Protein AF-M9YPS9-F1 (afdb_monomer_lite)

Organism: NCBI:txid1283331

Secondary structure (DSSP, 8-state):
-EEEEEEEEEEEEEEEE-TTTTTSSSSSEEEEEEEEEEEEEEESSS--S-EEEE--TT--GGGGSS-TTSPPPHHHHHHHTT--EEEEEPTTSGGG---THHHHGGGGS-----B---IIIIIIITTTS-SBTTB--TT--S-GGGHHHHHTT---BTHHHHHHHHHHHHHHHHHHHSS---

Radius of gyration: 21.0 Å; chains: 1; bounding box: 69×48×47 Å

InterPro domains:
  IPR029058 Alpha/Beta hydrolase fold [G3DSA:3.40.50.1820] (1-177)
  IPR029058 Alpha/Beta hydrolase fold [SSF53474] (35-96)

Sequence (182 aa):
MLKACGSFFVGGEQAEKTAVELGSLGPDDRITTGQMYVEYMVPDGVGKVPVVMVHGATLSGKTYDTTPDGRMGWYEYFVRKRHPVYVVDQIGRARSGFDQSAFNNVRAGRLPNLLRLADRFGAWTNFRIGPEPGTPFADTRFPVQAMDELSKQSVPDLLGTSRAQEQVATGDLEQFQQHPRF

Foldseek 3Di:
DWPDWDKDKDDWDKDWDACLQVVVPDGTDIDTAQIKIKTWTAAPDDADEAEEAEDDPQFFLVQQQQALVRDGGNRVVVVVVRHIYMGIGGGCGDPNNHRSSQCSCCVVVDHQDKDWQDLFCRPCVVVQQDPGGPHGDPPHPHPPVSSVSVNVRGHIDRPVVVVVVVVVVVVVVVVVVPDDDD

Structure (mmCIF, N/CA/C/O backbone):
data_AF-M9YPS9-F1
#
_entry.id   AF-M9YPS9-F1
#
loop_
_atom_site.group_PDB
_atom_site.id
_atom_site.type_symbol
_atom_site.label_atom_id
_atom_site.label_alt_id
_atom_site.label_comp_id
_atom_site.label_asym_id
_atom_site.label_entity_id
_atom_site.label_seq_id
_atom_site.pdbx_PDB_ins_code
_atom_site.Cartn_x
_atom_site.Cartn_y
_atom_site.Cartn_z
_atom_site.occupancy
_atom_site.B_iso_or_equiv
_atom_site.auth_seq_id
_atom_site.auth_comp_id
_atom_site.auth_asym_id
_atom_site.auth_atom_id
_atom_site.pdbx_PDB_model_num
ATOM 1 N N . MET A 1 1 ? -18.324 7.251 16.741 1.00 82.00 1 MET A N 1
ATOM 2 C CA . MET A 1 1 ? -17.925 8.577 16.241 1.00 82.00 1 MET A CA 1
ATOM 3 C C . MET A 1 1 ? -16.398 8.638 16.220 1.00 82.00 1 MET A C 1
ATOM 5 O O . MET A 1 1 ? -15.764 7.900 16.985 1.00 82.00 1 MET A O 1
ATOM 9 N N . LEU A 1 2 ? -15.833 9.376 15.263 1.00 94.44 2 LEU A N 1
ATOM 10 C CA . LEU A 1 2 ? -14.391 9.552 15.083 1.00 94.44 2 LEU A CA 1
ATOM 11 C C . LEU A 1 2 ? -13.989 10.926 15.613 1.00 94.44 2 LEU A C 1
ATOM 13 O O . LEU A 1 2 ? -14.624 11.915 15.260 1.00 94.44 2 LEU A O 1
ATOM 17 N N . LYS A 1 3 ? -12.879 10.974 16.351 1.00 97.12 3 LYS A N 1
ATOM 18 C CA . LYS A 1 3 ? -12.246 12.229 16.760 1.00 97.12 3 LYS A CA 1
ATOM 19 C C . LYS A 1 3 ? -11.568 12.915 15.583 1.00 97.12 3 LYS A C 1
ATOM 21 O O . LYS A 1 3 ? -11.592 14.134 15.468 1.00 97.12 3 LYS A O 1
ATOM 26 N N . ALA A 1 4 ? -10.895 12.121 14.757 1.00 97.75 4 ALA A N 1
ATOM 27 C CA . ALA A 1 4 ? -10.138 12.594 13.611 1.00 97.75 4 ALA A CA 1
ATOM 28 C C . ALA A 1 4 ? -9.975 11.471 12.586 1.00 97.75 4 ALA A C 1
ATOM 30 O O . ALA A 1 4 ? -9.902 10.292 12.941 1.00 97.75 4 ALA A O 1
ATOM 31 N N . CYS A 1 5 ? -9.873 11.852 11.321 1.00 98.06 5 CYS A N 1
ATOM 32 C CA . CYS A 1 5 ? -9.408 10.996 10.241 1.00 98.06 5 CYS A CA 1
ATOM 33 C C . CYS A 1 5 ? -8.646 11.850 9.229 1.00 98.06 5 CYS A C 1
ATOM 35 O O . CYS A 1 5 ? -8.875 13.059 9.144 1.00 98.06 5 CYS A O 1
ATOM 37 N N . GLY A 1 6 ? -7.725 11.240 8.495 1.00 98.50 6 GLY A N 1
ATOM 38 C CA . GLY A 1 6 ? -6.958 11.939 7.475 1.00 98.50 6 GLY A CA 1
ATOM 39 C C . GLY A 1 6 ? -5.733 11.156 7.043 1.00 98.50 6 GLY A C 1
ATOM 40 O O . GLY A 1 6 ? -5.619 9.956 7.288 1.00 98.50 6 GLY A O 1
ATOM 41 N N . SER A 1 7 ? -4.796 11.856 6.415 1.00 98.75 7 SER A N 1
ATOM 42 C CA . SER A 1 7 ? -3.549 11.266 5.946 1.00 98.75 7 SER A CA 1
ATOM 43 C C . SER A 1 7 ? -2.398 12.260 5.972 1.00 98.75 7 SER A C 1
ATOM 45 O O . SER A 1 7 ? -2.617 13.469 5.915 1.00 98.75 7 SER A O 1
ATOM 47 N N . PHE A 1 8 ? -1.176 11.746 6.031 1.00 98.69 8 PHE A N 1
ATOM 48 C CA . PHE A 1 8 ? 0.066 12.511 5.953 1.00 98.69 8 PHE A CA 1
ATOM 49 C C . PHE A 1 8 ? 1.193 11.635 5.389 1.00 98.69 8 PHE A C 1
ATOM 51 O O . PHE A 1 8 ? 1.019 10.433 5.199 1.00 98.69 8 PHE A O 1
ATOM 58 N N . PHE A 1 9 ? 2.350 12.238 5.125 1.00 98.62 9 PHE A N 1
ATOM 59 C CA . PHE A 1 9 ? 3.572 11.524 4.758 1.00 98.62 9 PHE A CA 1
ATOM 60 C C . PHE A 1 9 ? 4.604 11.617 5.884 1.00 98.62 9 PHE A C 1
ATOM 62 O O . PHE A 1 9 ? 4.642 12.607 6.615 1.00 98.62 9 PHE A O 1
ATOM 69 N N . VAL A 1 10 ? 5.443 10.591 6.011 1.00 98.25 10 VAL A N 1
ATOM 70 C CA . VAL A 1 10 ? 6.576 10.543 6.944 1.00 98.25 10 VAL A CA 1
ATOM 71 C C . VAL A 1 10 ? 7.865 10.308 6.169 1.00 98.25 10 VAL A C 1
ATOM 73 O O . VAL A 1 10 ? 7.907 9.460 5.279 1.00 98.25 10 VAL A O 1
ATOM 76 N N . GLY A 1 11 ? 8.925 11.022 6.545 1.00 97.50 11 GLY A N 1
ATOM 77 C CA . GLY A 1 11 ? 10.237 10.894 5.916 1.00 97.50 11 GLY A CA 1
ATOM 78 C C . GLY A 1 11 ? 10.270 11.467 4.501 1.00 97.50 11 GLY A C 1
ATOM 79 O O . GLY A 1 11 ? 9.540 12.407 4.184 1.00 97.50 11 GLY A O 1
ATOM 80 N N . GLY A 1 12 ? 11.120 10.879 3.666 1.00 95.88 12 GLY A N 1
ATOM 81 C CA . GLY A 1 12 ? 11.428 11.372 2.331 1.00 95.88 12 GLY A CA 1
ATOM 82 C C . GLY A 1 12 ? 12.739 12.152 2.284 1.00 95.88 12 GLY A C 1
ATOM 83 O O . GLY A 1 12 ? 13.089 12.883 3.209 1.00 95.88 12 GLY A O 1
ATOM 84 N N . GLU A 1 13 ? 13.451 11.981 1.181 1.00 95.19 13 GLU A N 1
ATOM 85 C CA . GLU A 1 13 ? 14.695 12.654 0.848 1.00 95.19 13 GLU A CA 1
ATOM 86 C C . GLU A 1 13 ? 14.519 13.391 -0.478 1.00 95.19 13 GLU A C 1
ATOM 88 O O . GLU A 1 13 ? 13.939 12.868 -1.435 1.00 95.19 13 GLU A O 1
ATOM 93 N N . GLN A 1 14 ? 14.993 14.633 -0.511 1.00 95.94 14 GLN A N 1
ATOM 94 C CA . GLN A 1 14 ? 14.996 15.437 -1.722 1.00 95.94 14 GLN A CA 1
ATOM 95 C C . GLN A 1 14 ? 16.247 15.133 -2.540 1.00 95.94 14 GLN A C 1
ATOM 97 O O . GLN A 1 14 ? 17.354 15.189 -2.012 1.00 95.94 14 GLN A O 1
ATOM 102 N N . ALA A 1 15 ? 16.069 14.878 -3.832 1.00 91.38 15 ALA A N 1
ATOM 103 C CA . ALA A 1 15 ? 17.159 14.645 -4.765 1.00 91.38 15 ALA A CA 1
ATOM 104 C C . ALA A 1 15 ? 16.959 15.475 -6.034 1.00 91.38 15 ALA A C 1
ATOM 106 O O . ALA A 1 15 ? 15.853 15.528 -6.580 1.00 91.38 15 ALA A O 1
ATOM 107 N N . GLU A 1 16 ? 18.038 16.107 -6.492 1.00 96.19 16 GLU A N 1
ATOM 108 C CA . GLU A 1 16 ? 18.103 16.705 -7.825 1.00 96.19 16 GLU A CA 1
ATOM 109 C C . GLU A 1 16 ? 18.059 15.594 -8.877 1.00 96.19 16 GLU A C 1
ATOM 111 O O . GLU A 1 16 ? 18.681 14.539 -8.707 1.00 96.19 16 GLU A O 1
ATOM 116 N N . LYS A 1 17 ? 17.317 15.823 -9.957 1.00 92.31 17 LYS A N 1
ATOM 117 C CA . LYS A 1 17 ? 17.162 14.894 -11.073 1.00 92.31 17 LYS A CA 1
ATOM 118 C C . LYS A 1 17 ? 17.322 15.643 -12.382 1.00 92.31 17 LYS A C 1
ATOM 120 O O . LYS A 1 17 ? 16.826 16.754 -12.555 1.00 92.31 17 LYS A O 1
ATOM 125 N N . THR A 1 18 ? 17.977 14.995 -13.333 1.00 93.81 18 THR A N 1
ATOM 126 C CA . THR A 1 18 ? 18.057 15.524 -14.696 1.00 93.81 18 THR A CA 1
ATOM 127 C C . THR A 1 18 ? 16.692 15.488 -15.385 1.00 93.81 18 THR A C 1
ATOM 129 O O . THR A 1 18 ? 15.832 14.665 -15.059 1.00 93.81 18 THR A O 1
ATOM 132 N N . ALA A 1 19 ? 16.515 16.301 -16.424 1.00 89.69 19 ALA A N 1
ATOM 133 C CA . ALA A 1 19 ? 15.348 16.272 -17.295 1.00 89.69 19 ALA A CA 1
ATOM 134 C C . ALA A 1 19 ? 15.066 14.851 -17.805 1.00 89.69 19 ALA A C 1
ATOM 136 O O . ALA A 1 19 ? 13.916 14.433 -17.878 1.00 89.69 19 ALA A O 1
ATOM 137 N N . VAL A 1 20 ? 16.100 14.066 -18.127 1.00 88.69 20 VAL A N 1
ATOM 138 C CA . VAL A 1 20 ? 15.949 12.667 -18.565 1.00 88.69 20 VAL A CA 1
ATOM 139 C C . VAL A 1 20 ? 15.389 11.793 -17.446 1.00 88.69 20 VAL A C 1
ATOM 141 O O . VAL A 1 20 ? 14.421 11.066 -17.663 1.00 88.69 20 VAL A O 1
ATOM 144 N N . GLU A 1 21 ? 15.933 11.898 -16.237 1.00 87.94 21 GLU A N 1
ATOM 145 C CA . GLU A 1 21 ? 15.458 11.150 -15.069 1.00 87.94 21 GLU A CA 1
ATOM 146 C C . GLU A 1 21 ? 14.022 11.508 -14.677 1.00 87.94 21 GLU A C 1
ATOM 148 O O . GLU A 1 21 ? 13.292 10.647 -14.184 1.00 87.94 21 GLU A O 1
ATOM 153 N N . LEU A 1 22 ? 13.585 12.734 -14.972 1.00 86.88 22 LEU A N 1
ATOM 154 C CA . LEU A 1 22 ? 12.218 13.217 -14.770 1.00 86.88 22 LEU A CA 1
ATOM 155 C C . LEU A 1 22 ? 11.251 12.887 -15.923 1.00 86.88 22 LEU A C 1
ATOM 157 O O . LEU A 1 22 ? 10.068 13.205 -15.831 1.00 86.88 22 LEU A O 1
ATOM 161 N N . GLY A 1 23 ? 11.709 12.228 -16.994 1.00 87.25 23 GLY A N 1
ATOM 162 C CA . GLY A 1 23 ? 10.865 11.851 -18.139 1.00 87.25 23 GLY A CA 1
ATOM 163 C C . GLY A 1 23 ? 10.771 12.908 -19.248 1.00 87.25 23 GLY A C 1
ATOM 164 O O . GLY A 1 23 ? 9.912 12.819 -20.119 1.00 87.25 23 GLY A O 1
ATOM 165 N N . SER A 1 24 ? 11.662 13.898 -19.230 1.00 87.44 24 SER A N 1
ATOM 166 C CA . SER A 1 24 ? 11.918 14.894 -20.284 1.00 87.44 24 SER A CA 1
ATOM 167 C C . SER A 1 24 ? 10.743 15.812 -20.633 1.00 87.44 24 SER A C 1
ATOM 169 O O . SER A 1 24 ? 10.715 16.392 -21.715 1.00 87.44 24 SER A O 1
ATOM 171 N N . LEU A 1 25 ? 9.792 15.980 -19.707 1.00 86.25 25 LEU A N 1
ATOM 172 C CA . LEU A 1 25 ? 8.706 16.961 -19.833 1.00 86.25 25 LEU A CA 1
ATOM 173 C C . LEU A 1 25 ? 9.125 18.390 -19.453 1.00 86.25 25 LEU A C 1
ATOM 175 O O . LEU A 1 25 ? 8.435 19.340 -19.815 1.00 86.25 25 LEU A O 1
ATOM 179 N N . GLY A 1 26 ? 10.232 18.551 -18.728 1.00 87.94 26 GLY A N 1
ATOM 180 C CA . GLY A 1 26 ? 10.720 19.831 -18.220 1.00 87.94 26 GLY A CA 1
ATOM 181 C C . GLY A 1 26 ? 12.242 19.840 -18.045 1.00 87.94 26 GLY A C 1
ATOM 182 O O . GLY A 1 26 ? 12.902 18.899 -18.494 1.00 87.94 26 GLY A O 1
ATOM 183 N N . PRO A 1 27 ? 12.801 20.905 -17.442 1.00 95.88 27 PRO A N 1
ATOM 184 C CA . PRO A 1 27 ? 14.229 20.992 -17.147 1.00 95.88 27 PRO A CA 1
ATOM 185 C C . PRO A 1 27 ? 14.633 20.039 -16.010 1.00 95.88 27 PRO A C 1
ATOM 187 O O . PRO A 1 27 ? 13.796 19.335 -15.444 1.00 95.88 27 PRO A O 1
ATOM 190 N N . ASP A 1 28 ? 15.923 20.038 -15.679 1.00 96.00 28 ASP A N 1
ATOM 191 C CA . ASP A 1 28 ? 16.428 19.473 -14.426 1.00 96.00 28 ASP A CA 1
ATOM 192 C C . ASP A 1 28 ? 15.703 20.130 -13.239 1.00 96.00 28 ASP A C 1
ATOM 194 O O . ASP A 1 28 ? 15.502 21.348 -13.228 1.00 96.00 28 ASP A O 1
ATOM 198 N N . ASP A 1 29 ? 15.287 19.324 -12.265 1.00 96.81 29 ASP A N 1
ATOM 199 C CA . ASP A 1 29 ? 14.524 19.780 -11.101 1.00 96.81 29 ASP A CA 1
ATOM 200 C C . ASP A 1 29 ? 14.649 18.777 -9.942 1.00 96.81 29 ASP A C 1
ATOM 202 O O . ASP A 1 29 ? 15.196 17.679 -10.082 1.00 96.81 29 ASP A O 1
ATOM 206 N N . ARG A 1 30 ? 14.097 19.134 -8.785 1.00 96.19 30 ARG A N 1
ATOM 207 C CA . ARG A 1 30 ? 14.181 18.363 -7.549 1.00 96.19 30 ARG A CA 1
ATOM 208 C C . ARG A 1 30 ? 12.876 17.650 -7.222 1.00 96.19 30 ARG A C 1
ATOM 210 O O . ARG A 1 30 ? 11.802 18.249 -7.225 1.00 96.19 30 ARG A O 1
ATOM 217 N N . ILE A 1 31 ? 12.978 16.388 -6.811 1.00 94.62 31 ILE A N 1
ATOM 218 C CA . ILE A 1 31 ? 11.840 15.592 -6.320 1.00 94.62 31 ILE A CA 1
ATOM 219 C C . ILE A 1 31 ? 12.106 15.037 -4.920 1.00 94.62 31 ILE A C 1
ATOM 221 O O . ILE A 1 31 ? 13.255 14.880 -4.516 1.00 94.62 31 ILE A O 1
ATOM 225 N N . THR A 1 32 ? 11.037 14.703 -4.192 1.00 95.44 32 THR A N 1
ATOM 226 C CA . THR A 1 32 ? 11.119 13.939 -2.937 1.00 95.44 32 THR A CA 1
ATOM 227 C C . THR A 1 32 ? 10.766 12.479 -3.202 1.00 95.44 32 THR A C 1
ATOM 229 O O . THR A 1 32 ? 9.696 12.186 -3.741 1.00 95.44 32 THR A O 1
ATOM 232 N N . THR A 1 33 ? 11.648 11.570 -2.794 1.00 94.25 33 THR A N 1
ATOM 233 C CA . THR A 1 33 ? 11.422 10.115 -2.824 1.00 94.25 33 THR A CA 1
ATOM 234 C C . THR A 1 33 ? 11.724 9.518 -1.449 1.00 94.25 33 THR A C 1
ATOM 236 O O . THR A 1 33 ? 12.263 10.199 -0.584 1.00 94.25 33 THR A O 1
ATOM 239 N N . GLY A 1 34 ? 11.359 8.262 -1.189 1.00 93.81 34 GLY A N 1
ATOM 240 C CA . GLY A 1 34 ? 11.652 7.639 0.110 1.00 93.81 34 GLY A CA 1
ATOM 241 C C . GLY A 1 34 ? 10.638 7.941 1.226 1.00 93.81 34 GLY A C 1
ATOM 242 O O . GLY A 1 34 ? 10.846 7.538 2.367 1.00 93.81 34 GLY A O 1
ATOM 243 N N . GLN A 1 35 ? 9.543 8.643 0.928 1.00 97.50 35 GLN A N 1
ATOM 244 C CA . GLN A 1 35 ? 8.474 8.943 1.883 1.00 97.50 35 GLN A CA 1
ATOM 245 C C . GLN A 1 35 ? 7.509 7.767 2.085 1.00 97.50 35 GLN A C 1
ATOM 247 O O . GLN A 1 35 ? 7.196 7.012 1.161 1.00 97.50 35 GLN A O 1
ATOM 252 N N . MET A 1 36 ? 6.962 7.653 3.293 1.00 98.38 36 MET A N 1
ATOM 253 C CA . MET A 1 36 ? 5.911 6.700 3.644 1.00 98.38 36 MET A CA 1
ATOM 254 C C . MET A 1 36 ? 4.562 7.414 3.760 1.00 98.38 36 MET A C 1
ATOM 256 O O . MET A 1 36 ? 4.422 8.334 4.565 1.00 98.38 36 MET A O 1
ATOM 260 N N . TYR A 1 37 ? 3.572 7.000 2.975 1.00 98.75 37 TYR A N 1
ATOM 261 C CA . TYR A 1 37 ? 2.201 7.474 3.106 1.00 98.75 37 TYR A CA 1
ATOM 262 C C . TYR A 1 37 ? 1.545 6.819 4.324 1.00 98.75 37 TYR A C 1
ATOM 264 O O . TYR A 1 37 ? 1.687 5.615 4.541 1.00 98.75 37 TYR A O 1
ATOM 272 N N . VAL A 1 38 ? 0.791 7.606 5.090 1.00 98.81 38 VAL A N 1
ATOM 273 C CA . VAL A 1 38 ? 0.042 7.158 6.264 1.00 98.81 38 VAL A CA 1
ATOM 274 C C . VAL A 1 38 ? -1.391 7.668 6.176 1.00 98.81 38 VAL A C 1
ATOM 276 O O . VAL A 1 38 ? -1.624 8.871 6.086 1.00 98.81 38 VAL A O 1
ATOM 279 N N . GLU A 1 39 ? -2.356 6.763 6.273 1.00 98.75 39 GLU A N 1
ATOM 280 C CA . GLU A 1 39 ? -3.774 7.070 6.471 1.00 98.75 39 GLU A CA 1
ATOM 281 C C . GLU A 1 39 ? -4.190 6.659 7.879 1.00 98.75 39 GLU A C 1
ATOM 283 O O . GLU A 1 39 ? -3.730 5.635 8.388 1.00 98.75 39 GLU A O 1
ATOM 288 N N . TYR A 1 40 ? -5.027 7.459 8.538 1.00 98.69 40 TYR A N 1
ATOM 289 C CA . TYR A 1 40 ? -5.385 7.203 9.926 1.00 98.69 40 TYR A CA 1
ATOM 290 C C . TYR A 1 40 ? -6.840 7.514 10.271 1.00 98.69 40 TYR A C 1
ATOM 292 O O . TYR A 1 40 ? -7.471 8.429 9.733 1.00 98.69 40 TYR A O 1
ATOM 300 N N . MET A 1 41 ? -7.335 6.780 11.268 1.00 98.62 41 MET A N 1
ATOM 301 C CA . MET A 1 41 ? -8.608 7.013 11.943 1.00 98.62 41 MET A CA 1
ATOM 302 C C . MET A 1 41 ? -8.407 6.940 13.459 1.00 98.62 41 MET A C 1
ATOM 304 O O . MET A 1 41 ? -7.874 5.962 13.989 1.00 98.62 41 MET A O 1
ATOM 308 N N . VAL A 1 42 ? -8.876 7.965 14.173 1.00 98.31 42 VAL A N 1
ATOM 309 C CA . VAL A 1 42 ? -8.852 8.035 15.639 1.00 98.31 42 VAL A CA 1
ATOM 310 C C . VAL A 1 42 ? -10.289 7.984 16.164 1.00 98.31 42 VAL A C 1
ATOM 312 O O . VAL A 1 42 ? -11.082 8.872 15.841 1.00 98.31 42 VAL A O 1
ATOM 315 N N . PRO A 1 43 ? -10.661 6.985 16.983 1.00 97.75 43 PRO A N 1
ATOM 316 C CA . PRO A 1 43 ? -11.984 6.946 17.598 1.00 97.75 43 PRO A CA 1
ATOM 317 C C . PRO A 1 43 ? -12.138 8.071 18.638 1.00 97.75 43 PRO A C 1
ATOM 319 O O . PRO A 1 43 ? -11.165 8.452 19.284 1.00 97.75 43 PRO A O 1
ATOM 322 N N . ASP A 1 44 ? -13.360 8.583 18.839 1.00 95.56 44 ASP A N 1
ATOM 323 C CA . ASP A 1 44 ? -13.663 9.541 19.928 1.00 95.56 44 ASP A CA 1
ATOM 324 C C . ASP A 1 44 ? -13.372 8.980 21.317 1.00 95.56 44 ASP A C 1
ATOM 326 O O . ASP A 1 44 ? -13.141 7.794 21.420 1.00 95.56 44 ASP A O 1
ATOM 330 N N . GLY A 1 45 ? -13.421 9.752 22.407 1.00 91.56 45 GLY A N 1
ATOM 331 C CA . GLY A 1 45 ? -13.295 9.245 23.791 1.00 91.56 45 GLY A CA 1
ATOM 332 C C . GLY A 1 45 ? -11.934 8.613 24.147 1.00 91.56 45 GLY A C 1
ATOM 333 O O . GLY A 1 45 ? -10.935 8.844 23.474 1.00 91.56 45 GLY A O 1
ATOM 334 N N . VAL A 1 46 ? -11.881 7.797 25.214 1.00 90.38 46 VAL A N 1
ATOM 335 C CA . VAL A 1 46 ? -10.632 7.138 25.659 1.00 90.38 46 VAL A CA 1
ATOM 336 C C . VAL A 1 46 ? -10.233 6.037 24.670 1.00 90.38 46 VAL A C 1
ATOM 338 O O . VAL A 1 46 ? -10.981 5.070 24.476 1.00 90.38 46 VAL A O 1
ATOM 341 N N . GLY A 1 47 ? -9.084 6.218 24.016 1.00 90.88 47 GLY A N 1
ATOM 342 C CA . GLY A 1 47 ? -8.499 5.272 23.067 1.00 90.88 47 GLY A CA 1
ATOM 343 C C . GLY A 1 47 ? -7.642 4.201 23.745 1.00 90.88 47 GLY A C 1
ATOM 344 O O . GLY A 1 47 ? -7.121 4.398 24.841 1.00 90.88 47 GLY A O 1
ATOM 345 N N . LYS A 1 48 ? -7.503 3.056 23.078 1.00 96.25 48 LYS A N 1
ATOM 346 C CA . LYS A 1 48 ? -6.560 1.984 23.429 1.00 96.25 48 LYS A CA 1
ATOM 347 C C . LYS A 1 48 ? -5.206 2.209 22.749 1.00 96.25 48 LYS A C 1
ATOM 349 O O . LYS A 1 48 ? -5.022 3.191 22.033 1.00 96.25 48 LYS A O 1
ATOM 354 N N . VAL A 1 49 ? -4.276 1.273 22.948 1.00 98.06 49 VAL A N 1
ATOM 355 C CA . VAL A 1 49 ? -2.980 1.259 22.254 1.00 98.06 49 VAL A CA 1
ATOM 356 C C . VAL A 1 49 ? -3.168 1.404 20.731 1.00 98.06 49 VAL A C 1
ATOM 358 O O . VAL A 1 49 ? -4.008 0.694 20.168 1.00 98.06 49 VAL A O 1
ATOM 361 N N . PRO A 1 50 ? -2.443 2.315 20.059 1.00 98.19 50 PRO A N 1
ATOM 362 C CA . PRO A 1 50 ? -2.511 2.450 18.609 1.00 98.19 50 PRO A CA 1
ATOM 363 C C . PRO A 1 50 ? -2.092 1.173 17.877 1.00 98.19 50 PRO A C 1
ATOM 365 O O . PRO A 1 50 ? -1.233 0.430 18.350 1.00 98.19 50 PRO A O 1
ATOM 368 N N . VAL A 1 51 ? -2.672 0.943 16.700 1.00 98.62 51 VAL A N 1
ATOM 369 C CA . VAL A 1 51 ? -2.299 -0.151 15.795 1.00 98.62 51 VAL A CA 1
ATOM 370 C C . VAL A 1 51 ? -1.735 0.448 14.513 1.00 98.62 51 VAL A C 1
ATOM 372 O O . VAL A 1 51 ? -2.398 1.258 13.867 1.00 98.62 51 VAL A O 1
ATOM 375 N N . VAL A 1 52 ? -0.526 0.033 14.137 1.00 98.56 52 VAL A N 1
ATOM 376 C CA . VAL A 1 52 ? 0.091 0.377 12.850 1.00 98.56 52 VAL A CA 1
ATOM 377 C C . VAL A 1 52 ? 0.053 -0.860 11.963 1.00 98.56 52 VAL A C 1
ATOM 379 O O . VAL A 1 52 ? 0.545 -1.918 12.352 1.00 98.56 52 VAL A O 1
ATOM 382 N N . MET A 1 53 ? -0.558 -0.742 10.790 1.00 98.69 53 MET A N 1
ATOM 383 C CA . MET A 1 53 ? -0.750 -1.847 9.857 1.00 98.69 53 MET A CA 1
ATOM 384 C C . MET A 1 53 ? 0.164 -1.673 8.648 1.00 98.69 53 MET A C 1
ATOM 386 O O . MET A 1 53 ? 0.033 -0.704 7.901 1.00 98.69 53 MET A O 1
ATOM 390 N N . VAL A 1 54 ? 1.081 -2.625 8.468 1.00 98.31 54 VAL A N 1
ATOM 391 C CA . VAL A 1 54 ? 2.127 -2.596 7.439 1.00 98.31 54 VAL A CA 1
ATOM 392 C C . VAL A 1 54 ? 1.926 -3.777 6.496 1.00 98.31 54 VAL A C 1
ATOM 394 O O . 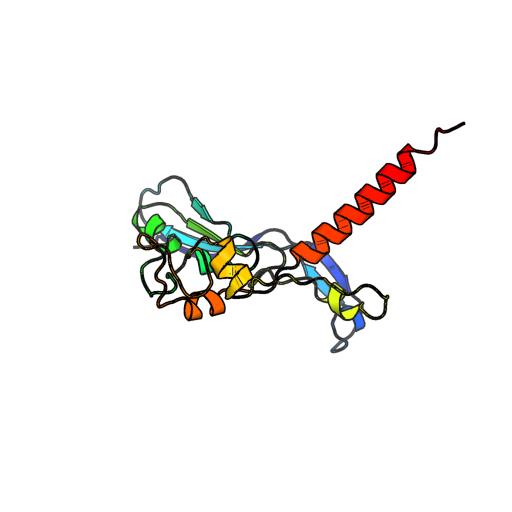VAL A 1 54 ? 2.111 -4.925 6.891 1.00 98.31 54 VAL A O 1
ATOM 397 N N . HIS A 1 55 ? 1.522 -3.496 5.257 1.00 97.56 55 HIS A N 1
ATOM 398 C CA . HIS A 1 55 ? 1.210 -4.531 4.268 1.00 97.56 55 HIS A CA 1
ATOM 399 C C . HIS A 1 55 ? 2.459 -5.314 3.832 1.00 97.56 55 HIS A C 1
ATOM 401 O O . HIS A 1 55 ? 3.581 -4.887 4.080 1.00 97.56 55 HIS A O 1
ATOM 407 N N . GLY A 1 56 ? 2.274 -6.441 3.138 1.00 93.38 56 GLY A N 1
ATOM 408 C CA . GLY A 1 56 ? 3.361 -7.259 2.585 1.00 93.38 56 GLY A CA 1
ATOM 409 C C . GLY A 1 56 ? 3.696 -6.966 1.117 1.00 93.38 56 GLY A C 1
ATOM 410 O O . GLY A 1 56 ? 3.243 -5.977 0.536 1.00 93.38 56 GLY A O 1
ATOM 411 N N . ALA A 1 57 ? 4.488 -7.855 0.512 1.00 90.88 57 ALA A N 1
ATOM 412 C CA . ALA A 1 57 ? 4.941 -7.742 -0.874 1.00 90.88 57 ALA A CA 1
ATOM 413 C C . ALA A 1 57 ? 3.773 -7.632 -1.867 1.00 90.88 57 ALA A C 1
ATOM 415 O O . ALA A 1 57 ? 2.768 -8.331 -1.743 1.00 90.88 57 ALA A O 1
ATOM 416 N N . THR A 1 58 ? 3.938 -6.791 -2.890 1.00 93.25 58 THR A N 1
ATOM 417 C CA . THR A 1 58 ? 2.986 -6.597 -4.009 1.00 93.25 58 THR A CA 1
ATOM 418 C C . THR A 1 58 ? 1.573 -6.139 -3.633 1.00 93.25 58 THR A C 1
ATOM 420 O O . THR A 1 58 ? 0.683 -6.119 -4.474 1.00 93.25 58 THR A O 1
ATOM 423 N N . LEU A 1 59 ? 1.358 -5.737 -2.384 1.00 95.88 59 LEU A N 1
ATOM 424 C CA . LEU A 1 59 ? 0.104 -5.163 -1.904 1.00 95.88 59 LEU A CA 1
ATOM 425 C C . LEU A 1 59 ? 0.326 -3.714 -1.453 1.00 95.88 59 LEU A C 1
ATOM 427 O O . LEU A 1 59 ? 1.433 -3.181 -1.565 1.00 95.88 59 LEU A O 1
ATOM 431 N N . SER A 1 60 ? -0.739 -3.086 -0.963 1.00 97.94 60 SER A N 1
ATOM 432 C CA . SER A 1 60 ? -0.739 -1.761 -0.336 1.00 97.94 60 SER A CA 1
ATOM 433 C C . SER A 1 60 ? -1.540 -1.788 0.970 1.00 97.94 60 SER A C 1
ATOM 435 O O . SER A 1 60 ? -2.046 -2.842 1.382 1.00 97.94 60 SER A O 1
ATOM 437 N N . GLY A 1 61 ? -1.727 -0.629 1.603 1.00 98.12 61 GLY A N 1
ATOM 438 C CA . GLY A 1 61 ? -2.631 -0.440 2.734 1.00 98.12 61 GLY A CA 1
ATOM 439 C C . GLY A 1 61 ? -4.058 -0.949 2.486 1.00 98.12 61 GLY A C 1
ATOM 440 O O . GLY A 1 61 ? -4.748 -1.313 3.440 1.00 98.12 61 GLY A O 1
ATOM 441 N N . LYS A 1 62 ? -4.466 -1.110 1.213 1.00 98.06 62 LYS A N 1
ATOM 442 C CA . LYS A 1 62 ? -5.736 -1.741 0.815 1.00 98.06 62 LYS A CA 1
ATOM 443 C C . LYS A 1 62 ? -5.947 -3.129 1.437 1.00 98.06 62 LYS A C 1
ATOM 445 O O . LYS A 1 62 ? -7.086 -3.492 1.708 1.00 98.06 62 LYS A O 1
ATOM 450 N N . THR A 1 63 ? -4.862 -3.841 1.759 1.00 98.12 63 THR A N 1
ATOM 451 C CA . THR A 1 63 ? -4.860 -5.132 2.479 1.00 98.12 63 THR A CA 1
ATOM 452 C C . THR A 1 63 ? -5.738 -5.133 3.735 1.00 98.12 63 THR A C 1
ATOM 454 O O . THR A 1 63 ? -6.333 -6.155 4.072 1.00 98.12 63 THR A O 1
ATOM 457 N N . TYR A 1 64 ? -5.794 -4.008 4.453 1.00 98.56 64 TYR A N 1
ATOM 458 C CA . TYR A 1 64 ? -6.484 -3.904 5.742 1.00 98.56 64 TYR A CA 1
ATOM 459 C C . TYR A 1 64 ? -7.825 -3.186 5.669 1.00 98.56 64 TYR A C 1
ATOM 461 O O . TYR A 1 64 ? -8.563 -3.169 6.654 1.00 98.56 64 TYR A O 1
ATOM 469 N N . ASP A 1 65 ? -8.135 -2.582 4.533 1.00 97.38 65 ASP A N 1
ATOM 470 C CA . ASP A 1 65 ? -9.427 -1.968 4.270 1.00 97.38 65 ASP A CA 1
ATOM 471 C C . ASP A 1 65 ? -10.455 -3.067 3.904 1.00 97.38 65 ASP A C 1
ATOM 473 O O . ASP A 1 65 ? -10.238 -4.253 4.159 1.00 97.38 65 ASP A O 1
ATOM 477 N N . THR A 1 66 ? -11.616 -2.687 3.377 1.00 98.56 66 THR A N 1
ATOM 478 C CA . THR A 1 66 ? -12.684 -3.576 2.918 1.00 98.56 66 THR A CA 1
ATOM 479 C C . THR A 1 66 ? -12.111 -4.775 2.169 1.00 98.56 66 THR A C 1
ATOM 481 O O . THR A 1 66 ? -11.381 -4.608 1.186 1.00 98.56 66 THR A O 1
ATOM 484 N N . THR A 1 67 ? -12.456 -5.962 2.669 1.00 98.62 67 THR A N 1
ATOM 485 C CA . THR A 1 67 ? -12.005 -7.258 2.148 1.00 98.62 67 THR A CA 1
ATOM 486 C C . THR A 1 67 ? -12.446 -7.463 0.692 1.00 98.62 67 THR A C 1
ATOM 488 O O . THR A 1 67 ? -13.405 -6.817 0.262 1.00 98.62 67 THR A O 1
ATOM 491 N N . PRO A 1 68 ? -11.805 -8.372 -0.074 1.00 98.38 68 PRO A N 1
ATOM 492 C CA . PRO A 1 68 ? -12.170 -8.615 -1.473 1.00 98.38 68 PRO A CA 1
ATOM 493 C C . PRO A 1 68 ? -13.657 -8.941 -1.689 1.00 98.38 68 PRO A C 1
ATOM 495 O O . PRO A 1 68 ? -14.219 -8.566 -2.709 1.00 98.38 68 PRO A O 1
ATOM 498 N N . ASP A 1 69 ? -14.311 -9.596 -0.724 1.00 98.38 69 ASP A N 1
ATOM 499 C CA . ASP A 1 69 ? -15.737 -9.943 -0.769 1.00 98.38 69 ASP A CA 1
ATOM 500 C C . ASP A 1 69 ? -16.663 -8.893 -0.126 1.00 98.38 69 ASP A C 1
ATOM 502 O O . ASP A 1 69 ? -17.837 -9.163 0.117 1.00 98.38 69 ASP A O 1
ATOM 506 N N . GLY A 1 70 ? -16.154 -7.694 0.169 1.00 98.25 70 GLY A N 1
ATOM 507 C CA . GLY A 1 70 ? -16.956 -6.557 0.630 1.00 98.25 70 GLY A CA 1
ATOM 508 C C . GLY A 1 70 ? -17.224 -6.501 2.137 1.00 98.25 70 GLY A C 1
ATOM 509 O O . GLY A 1 70 ? -17.881 -5.574 2.607 1.00 98.25 70 GLY A O 1
ATOM 510 N N . ARG A 1 71 ? -16.717 -7.450 2.934 1.00 98.69 71 ARG A N 1
ATOM 511 C CA . ARG A 1 71 ? -16.808 -7.376 4.404 1.00 98.69 71 ARG A CA 1
ATOM 512 C C . ARG A 1 71 ? -15.858 -6.321 4.975 1.00 98.69 71 ARG A C 1
ATOM 514 O O . ARG A 1 71 ? -14.844 -5.973 4.366 1.00 98.69 71 ARG A O 1
ATOM 521 N N . MET A 1 72 ? -16.161 -5.893 6.200 1.00 98.69 72 MET A N 1
ATOM 522 C CA . MET A 1 72 ? -15.342 -4.976 6.995 1.00 98.69 72 MET A CA 1
ATOM 523 C C . MET A 1 72 ? -13.891 -5.459 7.118 1.00 98.69 72 MET A C 1
ATOM 525 O O . MET A 1 72 ? -13.630 -6.588 7.541 1.00 98.69 72 MET A O 1
ATOM 529 N N . GLY A 1 73 ? -12.963 -4.565 6.785 1.00 98.56 73 GLY A N 1
ATOM 530 C CA . GLY A 1 73 ? -11.530 -4.753 6.975 1.00 98.56 73 GLY A CA 1
ATOM 531 C C . GLY A 1 73 ? -11.063 -4.529 8.409 1.00 98.56 73 GLY A C 1
ATOM 532 O O . GLY A 1 73 ? -11.794 -4.042 9.276 1.00 98.56 73 GLY A O 1
ATOM 533 N N . TRP A 1 74 ? -9.796 -4.839 8.663 1.00 98.75 74 TRP A N 1
ATOM 534 C CA . TRP A 1 74 ? -9.183 -4.608 9.970 1.00 98.75 74 TRP A CA 1
ATOM 535 C C . TRP A 1 74 ? -9.015 -3.128 10.307 1.00 98.75 74 TRP A C 1
ATOM 537 O O . TRP A 1 74 ? -9.134 -2.776 11.481 1.00 98.75 74 TRP A O 1
ATOM 547 N N . TYR A 1 75 ? -8.816 -2.269 9.305 1.00 98.50 75 TYR A N 1
ATOM 548 C CA . TYR A 1 75 ? -8.695 -0.827 9.486 1.00 98.50 75 TYR A CA 1
ATOM 549 C C . TYR A 1 75 ? -9.920 -0.264 10.216 1.00 98.50 75 TYR A C 1
ATOM 551 O O . TYR A 1 75 ? -9.793 0.340 11.279 1.00 98.50 75 TYR A O 1
ATOM 559 N N . GLU A 1 76 ? -11.121 -0.571 9.724 1.00 98.31 76 GLU A N 1
ATOM 560 C CA . GLU A 1 76 ? -12.367 -0.169 10.374 1.00 98.31 76 GLU A CA 1
ATOM 561 C C . GLU A 1 76 ? -12.633 -0.962 11.667 1.00 98.31 76 GLU A C 1
ATOM 563 O O . GLU A 1 76 ? -13.052 -0.393 12.682 1.00 98.31 76 GLU A O 1
ATOM 568 N N . TYR A 1 77 ? -12.372 -2.274 11.669 1.00 98.50 77 TYR A N 1
ATOM 569 C CA . TYR A 1 77 ? -12.649 -3.134 12.821 1.00 98.50 77 TYR A CA 1
ATOM 570 C C . TYR A 1 77 ? -11.926 -2.660 14.090 1.00 98.50 77 TYR A C 1
ATOM 572 O O . TYR A 1 77 ? -12.550 -2.527 15.147 1.00 98.50 77 TYR A O 1
ATOM 580 N N . PHE A 1 78 ? -10.627 -2.360 14.008 1.00 98.50 78 PHE A N 1
ATOM 581 C CA . PHE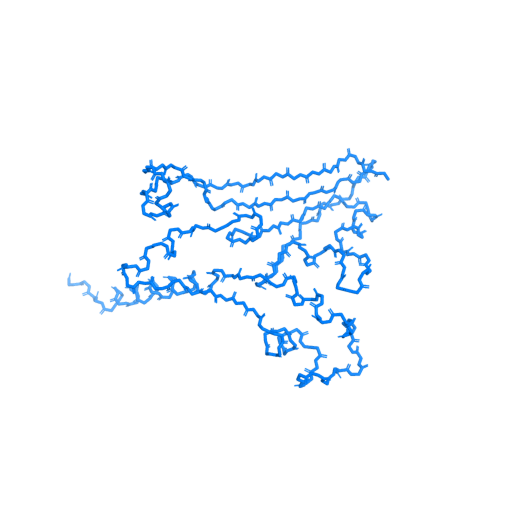 A 1 78 ? -9.853 -1.926 15.174 1.00 98.50 78 PHE A CA 1
ATOM 582 C C . PHE A 1 78 ? -10.258 -0.533 15.669 1.00 98.50 78 PHE A C 1
ATOM 584 O O . PHE A 1 78 ? -10.336 -0.322 16.886 1.00 98.50 78 PHE A O 1
ATOM 591 N N . VAL A 1 79 ? -10.638 0.373 14.763 1.00 98.12 79 VAL A N 1
ATOM 592 C CA . VAL A 1 79 ? -11.216 1.678 15.124 1.00 98.12 79 VAL A CA 1
ATOM 593 C C . VAL A 1 79 ? -12.508 1.493 15.920 1.00 98.12 79 VAL A C 1
ATOM 595 O O . VAL A 1 79 ? -12.667 2.071 17.000 1.00 98.12 79 VAL A O 1
ATOM 598 N N . ARG A 1 80 ? -13.403 0.598 15.475 1.00 97.31 80 ARG A N 1
ATOM 599 C CA . ARG A 1 80 ? -14.624 0.230 16.222 1.00 97.31 80 ARG A CA 1
ATOM 600 C C . ARG A 1 80 ? -14.318 -0.429 17.569 1.00 97.31 80 ARG A C 1
ATOM 602 O O . ARG A 1 80 ? -15.095 -0.289 18.511 1.00 97.31 80 ARG A O 1
ATOM 609 N N . LYS A 1 81 ? -13.167 -1.097 17.701 1.00 97.56 81 LYS A N 1
ATOM 610 C CA . LYS A 1 81 ? -12.644 -1.641 18.969 1.00 97.56 81 LYS A CA 1
ATOM 611 C C . LYS A 1 81 ? -11.867 -0.631 19.817 1.00 97.56 81 LYS A C 1
ATOM 613 O O . LYS A 1 81 ? -11.312 -1.031 20.845 1.00 97.56 81 LYS A O 1
ATOM 618 N N . ARG A 1 82 ? -11.944 0.661 19.470 1.00 97.44 82 ARG A N 1
ATOM 619 C CA . ARG A 1 82 ? -11.413 1.811 20.224 1.00 97.44 82 ARG A CA 1
ATOM 620 C C . ARG A 1 82 ? -9.894 1.983 20.123 1.00 97.44 82 ARG A C 1
ATOM 622 O O . ARG A 1 82 ? -9.316 2.683 20.947 1.00 97.44 82 ARG A O 1
ATOM 629 N N . HIS A 1 83 ? -9.254 1.381 19.127 1.00 98.38 83 HIS A N 1
ATOM 630 C CA . HIS A 1 83 ? -7.846 1.627 18.818 1.00 98.38 83 HIS A CA 1
ATOM 631 C C . HIS A 1 83 ? -7.735 2.767 17.795 1.00 98.38 83 HIS A C 1
ATOM 633 O O . HIS A 1 83 ? -8.458 2.741 16.802 1.00 98.38 83 HIS A O 1
ATOM 639 N N . PRO A 1 84 ? -6.854 3.761 17.988 1.00 98.56 84 PRO A N 1
ATOM 640 C CA . PRO A 1 84 ? -6.363 4.574 16.880 1.00 98.56 84 PRO A CA 1
ATOM 641 C C . PRO A 1 84 ? -5.633 3.668 15.886 1.00 98.56 84 PRO A C 1
ATOM 643 O O . PRO A 1 84 ?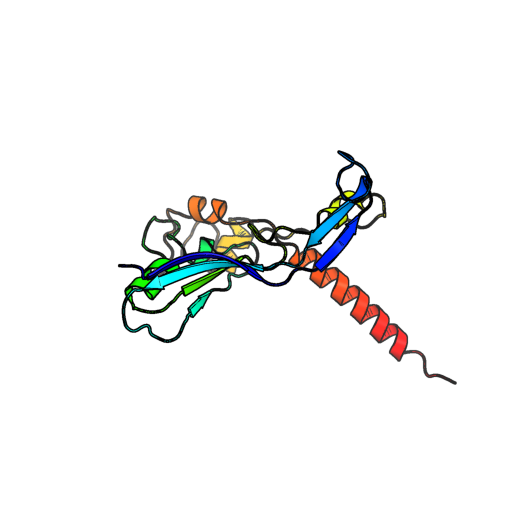 -4.826 2.835 16.304 1.00 98.56 84 PRO A O 1
ATOM 646 N N . VAL A 1 85 ? -5.922 3.798 14.594 1.00 98.69 85 VAL A N 1
ATOM 647 C CA . VAL A 1 85 ? -5.326 2.939 13.565 1.00 98.69 85 VAL A CA 1
ATOM 648 C C . VAL A 1 85 ? -4.642 3.784 12.507 1.00 98.69 85 VAL A C 1
ATOM 650 O O . VAL A 1 85 ? -5.213 4.770 12.042 1.00 98.69 85 VAL A O 1
ATOM 653 N N . TYR A 1 86 ? -3.437 3.361 12.137 1.00 98.81 86 TYR A N 1
ATOM 654 C CA . TYR A 1 86 ? -2.616 3.939 11.082 1.00 98.81 86 TYR A CA 1
ATOM 655 C C . TYR A 1 86 ? -2.306 2.844 10.063 1.00 98.81 86 TYR A C 1
ATOM 657 O O . TYR A 1 86 ? -1.749 1.805 10.417 1.00 98.81 86 TYR A O 1
ATOM 665 N N . VAL A 1 87 ? -2.672 3.060 8.807 1.00 98.75 87 VAL A N 1
ATOM 666 C CA . VAL A 1 87 ? -2.385 2.158 7.691 1.00 98.75 87 VAL A CA 1
ATOM 667 C C . VAL A 1 87 ? -1.366 2.838 6.796 1.00 98.75 87 VAL A C 1
ATOM 669 O O . VAL A 1 87 ? -1.564 3.985 6.393 1.00 98.75 87 VAL A O 1
ATOM 672 N N . VAL A 1 88 ? -0.273 2.141 6.500 1.00 98.56 88 VAL A N 1
ATOM 673 C CA . VAL A 1 88 ? 0.798 2.689 5.666 1.00 98.56 88 VAL A CA 1
ATOM 674 C C . VAL A 1 88 ? 0.788 2.069 4.280 1.00 98.56 88 VAL A C 1
ATOM 676 O O . VAL A 1 88 ? 0.440 0.897 4.133 1.00 98.56 88 VAL A O 1
ATOM 679 N N . ASP A 1 89 ? 1.234 2.834 3.289 1.00 98.38 89 ASP A N 1
ATOM 680 C CA . ASP A 1 89 ? 1.816 2.265 2.075 1.00 98.38 89 ASP A CA 1
ATOM 681 C C . ASP A 1 89 ? 3.339 2.329 2.241 1.00 98.38 89 ASP A C 1
ATOM 683 O O . ASP A 1 89 ? 3.878 3.389 2.555 1.00 98.38 89 ASP A O 1
ATOM 687 N N . GLN A 1 90 ? 4.033 1.197 2.098 1.00 96.62 90 GLN A N 1
ATOM 688 C CA . GLN A 1 90 ? 5.489 1.144 2.237 1.00 96.62 90 GLN A CA 1
ATOM 689 C C . GLN A 1 90 ? 6.183 2.073 1.230 1.00 96.62 90 GLN A C 1
ATOM 691 O O . GLN A 1 90 ? 5.671 2.333 0.140 1.00 96.62 90 GLN A O 1
ATOM 696 N N . ILE A 1 91 ? 7.393 2.520 1.570 1.00 94.75 91 ILE A N 1
ATOM 697 C CA . ILE A 1 91 ? 8.251 3.310 0.678 1.00 94.75 91 ILE A CA 1
ATOM 698 C C . ILE A 1 91 ? 8.375 2.604 -0.682 1.00 94.75 91 ILE A C 1
ATOM 700 O O . ILE A 1 91 ? 8.590 1.392 -0.743 1.00 94.75 91 ILE A O 1
ATOM 704 N N . GLY A 1 92 ? 8.225 3.339 -1.787 1.00 92.62 92 GLY A N 1
ATOM 705 C CA . GLY A 1 92 ? 8.264 2.725 -3.116 1.00 92.62 92 GLY A CA 1
ATOM 706 C C . GLY A 1 92 ? 6.941 2.083 -3.557 1.00 92.62 92 GLY A C 1
ATOM 707 O O . GLY A 1 92 ? 6.929 1.386 -4.574 1.00 92.62 92 GLY A O 1
ATOM 708 N 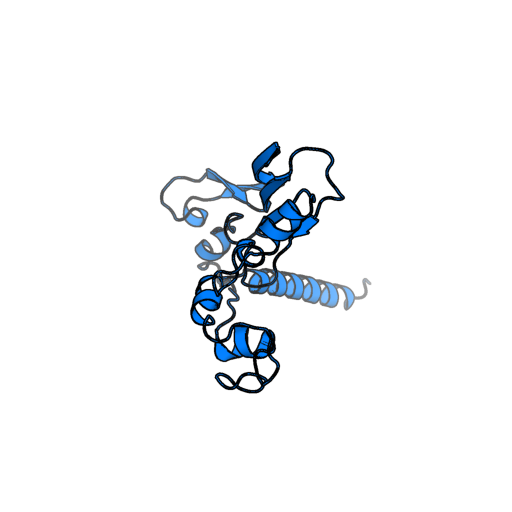N . ARG A 1 93 ? 5.839 2.225 -2.799 1.00 93.94 93 ARG A N 1
ATOM 709 C CA . ARG A 1 93 ? 4.564 1.535 -3.063 1.00 93.94 93 ARG A CA 1
ATOM 710 C C . ARG A 1 93 ? 3.361 2.461 -3.096 1.00 93.94 93 ARG A C 1
ATOM 712 O O . ARG A 1 93 ? 3.196 3.294 -2.217 1.00 93.94 93 ARG A O 1
ATOM 719 N N . ALA A 1 94 ? 2.449 2.221 -4.040 1.00 95.12 94 ALA A N 1
ATOM 720 C CA . ALA A 1 94 ? 1.134 2.864 -4.078 1.00 95.12 94 ALA A CA 1
ATOM 721 C C . ALA A 1 94 ? 1.232 4.388 -3.855 1.00 95.12 94 ALA A C 1
ATOM 723 O O . ALA A 1 94 ? 1.883 5.064 -4.652 1.00 95.12 94 ALA A O 1
ATOM 724 N N . ARG A 1 95 ? 0.640 4.933 -2.783 1.00 97.56 95 ARG A N 1
ATOM 725 C CA . ARG A 1 95 ? 0.628 6.384 -2.523 1.00 97.56 95 ARG A CA 1
ATOM 726 C C . ARG A 1 95 ? 1.977 6.944 -2.067 1.00 97.56 95 ARG A C 1
ATOM 728 O O . ARG A 1 95 ? 2.172 8.150 -2.159 1.00 97.56 95 ARG A O 1
ATOM 735 N N . SER A 1 96 ? 2.915 6.100 -1.638 1.00 96.31 96 SER A N 1
ATOM 736 C CA . SER A 1 96 ? 4.301 6.499 -1.366 1.00 96.31 96 SER A CA 1
ATOM 737 C C . SER A 1 96 ? 5.123 6.779 -2.620 1.00 96.31 96 SER A C 1
ATOM 739 O O . SER A 1 96 ? 6.164 7.422 -2.507 1.00 96.31 96 SER A O 1
ATOM 741 N N . GLY A 1 97 ? 4.662 6.329 -3.795 1.00 89.50 97 GLY A N 1
ATOM 742 C CA . GLY A 1 97 ? 5.381 6.464 -5.063 1.00 89.50 97 GLY A CA 1
ATOM 743 C C . GLY A 1 97 ? 6.740 5.757 -5.061 1.00 89.50 97 GLY A C 1
ATOM 744 O O . GLY A 1 97 ? 7.226 5.311 -4.026 1.00 89.50 97 GLY A O 1
ATOM 745 N N . PHE A 1 98 ? 7.361 5.631 -6.230 1.00 89.44 98 PHE A N 1
ATOM 746 C CA . PHE A 1 98 ? 8.738 5.158 -6.363 1.00 89.44 98 PHE A CA 1
ATOM 747 C C . PHE A 1 98 ? 9.579 6.154 -7.158 1.00 89.44 98 PHE A C 1
ATOM 749 O O . PHE A 1 98 ? 9.027 6.988 -7.870 1.00 89.44 98 PHE A O 1
ATOM 756 N N . ASP A 1 99 ? 10.906 6.045 -7.056 1.00 89.62 99 ASP A N 1
ATOM 757 C CA . ASP A 1 99 ? 11.821 6.845 -7.870 1.00 89.62 99 ASP A CA 1
ATOM 758 C C . ASP A 1 99 ? 11.825 6.344 -9.323 1.00 89.62 99 ASP A C 1
ATOM 760 O O . ASP A 1 99 ? 12.338 5.264 -9.639 1.00 89.62 99 ASP A O 1
ATOM 764 N N . GLN A 1 100 ? 11.227 7.129 -10.217 1.00 85.62 100 GLN A N 1
ATOM 765 C CA . GLN A 1 100 ? 11.111 6.807 -11.634 1.00 85.62 100 GLN A CA 1
ATOM 766 C C . GLN A 1 100 ? 12.453 6.836 -12.372 1.00 85.62 100 GLN A C 1
ATOM 768 O O . GLN A 1 100 ? 12.555 6.253 -13.457 1.00 85.62 100 GLN A O 1
ATOM 773 N N . SER A 1 101 ? 13.496 7.459 -11.806 1.00 85.62 101 SER A N 1
ATOM 774 C CA . SER A 1 101 ? 14.805 7.532 -12.462 1.00 85.62 101 SER A CA 1
ATOM 775 C C . SER A 1 101 ? 15.402 6.141 -12.692 1.00 85.62 101 SER A C 1
ATOM 777 O O . SER A 1 101 ? 16.102 5.931 -13.680 1.00 85.62 101 SER A O 1
ATOM 779 N N . ALA A 1 102 ? 15.037 5.150 -11.868 1.00 82.69 102 ALA A N 1
ATOM 780 C CA . ALA A 1 102 ? 15.403 3.747 -12.064 1.00 82.69 102 ALA A CA 1
ATOM 781 C C . ALA A 1 102 ? 14.924 3.165 -13.413 1.00 82.69 102 ALA A C 1
ATOM 783 O O . ALA A 1 102 ? 15.561 2.262 -13.948 1.00 82.69 102 ALA A O 1
ATOM 784 N N . PHE A 1 103 ? 13.827 3.683 -13.977 1.00 85.31 103 PHE A N 1
ATOM 785 C CA . PHE A 1 103 ? 13.296 3.282 -15.287 1.00 85.31 103 PHE A CA 1
ATOM 786 C C . PHE A 1 103 ? 13.808 4.175 -16.413 1.00 85.31 103 PHE A C 1
ATOM 788 O O . PHE A 1 103 ? 14.118 3.694 -17.501 1.00 85.31 103 PHE A O 1
ATOM 795 N N . ASN A 1 104 ? 13.938 5.474 -16.168 1.00 82.25 104 ASN A N 1
ATOM 796 C CA . ASN A 1 104 ? 14.404 6.396 -17.202 1.00 82.25 104 ASN A CA 1
ATOM 797 C C . ASN A 1 104 ? 15.899 6.195 -17.514 1.00 82.25 104 ASN A C 1
ATOM 799 O O . ASN A 1 104 ? 16.322 6.331 -18.663 1.00 82.25 104 ASN A O 1
ATOM 803 N N . ASN A 1 105 ? 16.681 5.735 -16.532 1.00 79.31 105 ASN A N 1
ATOM 804 C CA . ASN A 1 105 ? 18.104 5.429 -16.685 1.00 79.31 105 ASN A CA 1
ATOM 805 C C . ASN A 1 105 ? 18.387 4.058 -17.330 1.00 79.31 105 ASN A C 1
ATOM 807 O O . ASN A 1 105 ? 19.539 3.635 -17.375 1.00 79.31 105 ASN A O 1
ATOM 811 N N . VAL A 1 106 ? 17.391 3.363 -17.894 1.00 73.44 106 VAL A N 1
ATOM 812 C CA . VAL A 1 106 ? 17.568 2.041 -18.536 1.00 73.44 106 VAL A CA 1
ATOM 813 C C . VAL A 1 106 ? 18.580 2.060 -19.693 1.00 73.44 106 VAL A C 1
ATOM 815 O O . VAL A 1 106 ? 19.245 1.055 -19.952 1.00 73.44 106 VAL A O 1
ATOM 818 N N . ARG A 1 107 ? 18.796 3.216 -20.340 1.00 59.94 107 ARG A N 1
ATOM 819 C CA . ARG A 1 107 ? 19.884 3.395 -21.325 1.00 59.94 107 ARG A CA 1
ATOM 820 C C . ARG A 1 107 ? 21.287 3.159 -20.743 1.00 59.94 107 ARG A C 1
ATOM 822 O O . ARG A 1 107 ? 22.195 2.857 -21.506 1.00 59.94 107 ARG A O 1
ATOM 829 N N . ALA A 1 108 ? 21.460 3.234 -19.422 1.00 57.50 108 ALA A N 1
ATOM 830 C CA . ALA A 1 108 ? 22.702 2.907 -18.718 1.00 57.50 108 ALA A CA 1
ATOM 831 C C . ALA A 1 108 ? 22.923 1.388 -18.519 1.00 57.50 108 ALA A C 1
ATOM 833 O O . ALA A 1 108 ? 23.837 0.985 -17.804 1.00 57.50 108 ALA A O 1
ATOM 834 N N . GLY A 1 109 ? 22.092 0.530 -19.128 1.00 65.19 109 GLY A N 1
ATOM 835 C CA . GLY A 1 109 ? 22.302 -0.921 -19.176 1.00 65.19 109 GLY A CA 1
ATOM 836 C C . GLY A 1 109 ? 21.812 -1.699 -17.950 1.00 65.19 109 GLY A C 1
ATOM 837 O O . GLY A 1 109 ? 22.024 -2.907 -17.880 1.00 65.19 109 GLY A O 1
ATOM 838 N N . ARG A 1 110 ? 21.138 -1.048 -16.992 1.00 63.72 110 ARG A N 1
ATOM 839 C CA . ARG A 1 110 ? 20.489 -1.709 -15.847 1.00 63.72 110 ARG A CA 1
ATOM 840 C C . ARG A 1 110 ? 18.974 -1.576 -15.963 1.00 63.72 110 ARG A C 1
ATOM 842 O O . ARG A 1 110 ? 18.443 -0.472 -15.907 1.00 63.72 110 ARG A O 1
ATOM 849 N N . LEU A 1 111 ? 18.288 -2.706 -16.130 1.00 72.81 111 LEU A N 1
ATOM 850 C CA . LEU A 1 111 ? 16.827 -2.767 -16.139 1.00 72.81 111 LEU A CA 1
ATOM 851 C C . LEU A 1 111 ? 16.303 -2.891 -14.698 1.00 72.81 111 LEU A C 1
ATOM 853 O O . LEU A 1 111 ? 16.788 -3.756 -13.965 1.00 72.81 111 LEU A O 1
ATOM 857 N N . PRO A 1 112 ? 15.322 -2.076 -14.274 1.00 75.81 112 PRO A N 1
ATOM 858 C CA . PRO A 1 112 ? 14.669 -2.256 -12.982 1.00 75.81 112 PRO A CA 1
ATOM 859 C C . PRO A 1 112 ? 13.908 -3.587 -12.946 1.00 75.81 112 PRO A C 1
ATOM 861 O O . PRO A 1 112 ? 13.270 -3.980 -13.925 1.00 75.81 112 PRO A O 1
ATOM 864 N N . ASN A 1 113 ? 13.957 -4.275 -11.803 1.00 79.00 113 ASN A N 1
ATOM 865 C CA . ASN A 1 113 ? 13.303 -5.565 -11.605 1.00 79.00 113 ASN A CA 1
ATOM 866 C C . ASN A 1 113 ? 12.045 -5.401 -10.742 1.00 79.00 113 ASN A C 1
ATOM 868 O O . ASN A 1 113 ? 12.116 -5.288 -9.515 1.00 79.00 113 ASN A O 1
ATOM 872 N N . LEU A 1 114 ? 10.887 -5.382 -11.401 1.00 83.56 114 LEU A N 1
ATOM 873 C CA . LEU A 1 114 ? 9.587 -5.260 -10.751 1.00 83.56 114 LEU A CA 1
ATOM 874 C C . LEU A 1 114 ? 8.989 -6.628 -10.426 1.00 83.56 114 LEU A C 1
ATOM 876 O O . LEU A 1 114 ? 8.745 -7.446 -11.311 1.00 83.56 114 LEU A O 1
ATOM 880 N N . LEU A 1 115 ? 8.654 -6.834 -9.155 1.00 83.06 115 LEU A N 1
ATOM 881 C CA . LEU A 1 115 ? 7.877 -7.975 -8.694 1.00 83.06 115 LEU A CA 1
ATOM 882 C C . LEU A 1 115 ? 6.384 -7.625 -8.702 1.00 83.06 115 LEU A C 1
ATOM 884 O O . LEU A 1 115 ? 5.962 -6.632 -8.121 1.00 83.06 115 LEU A O 1
ATOM 888 N N . ARG A 1 116 ? 5.551 -8.486 -9.284 1.00 88.25 116 ARG A N 1
ATOM 889 C CA . ARG A 1 116 ? 4.103 -8.500 -9.036 1.00 88.25 116 ARG A CA 1
ATOM 890 C C . ARG A 1 116 ? 3.647 -9.946 -8.917 1.00 88.25 116 ARG A C 1
ATOM 892 O O . ARG A 1 116 ? 3.942 -10.756 -9.793 1.00 88.25 116 ARG A O 1
ATOM 899 N N . LEU A 1 117 ? 2.921 -10.276 -7.851 1.00 85.56 117 LEU A N 1
ATOM 900 C CA . LEU A 1 117 ? 2.347 -11.607 -7.698 1.00 85.56 117 LEU A CA 1
ATOM 901 C C . LEU A 1 117 ? 1.225 -11.784 -8.732 1.00 85.56 117 LEU A C 1
ATOM 903 O O . LEU A 1 117 ? 0.276 -11.004 -8.774 1.00 85.56 117 LEU A O 1
ATOM 907 N N . ALA A 1 118 ? 1.360 -12.795 -9.590 1.00 87.75 118 ALA A N 1
ATOM 908 C CA . ALA A 1 118 ? 0.318 -13.225 -10.525 1.00 87.75 118 ALA A CA 1
ATOM 909 C C . ALA A 1 118 ? -0.686 -14.168 -9.841 1.00 87.75 118 ALA A C 1
ATOM 911 O O . ALA A 1 118 ? -0.350 -14.804 -8.850 1.00 87.75 118 ALA A O 1
ATOM 912 N N . ASP A 1 119 ? -1.888 -14.346 -10.382 1.00 90.94 119 ASP A N 1
ATOM 913 C CA . ASP A 1 119 ? -2.987 -14.959 -9.617 1.00 90.94 119 ASP A CA 1
ATOM 914 C C . ASP A 1 119 ? -2.781 -16.447 -9.275 1.00 90.94 119 ASP A C 1
ATOM 916 O O . ASP A 1 119 ? -3.121 -16.881 -8.178 1.00 90.94 119 ASP A O 1
ATOM 920 N N . ARG A 1 120 ? -2.183 -17.240 -10.177 1.00 86.62 120 ARG A N 1
ATOM 921 C CA . ARG A 1 120 ? -2.056 -18.706 -10.019 1.00 86.62 120 ARG A CA 1
ATOM 922 C C . ARG A 1 120 ? -0.895 -19.135 -9.120 1.00 86.62 120 ARG A C 1
ATOM 924 O O . ARG A 1 120 ? -1.072 -19.838 -8.135 1.00 86.62 120 ARG A O 1
ATOM 931 N N . PHE A 1 121 ? 0.327 -18.744 -9.457 1.00 83.56 121 PHE A N 1
ATOM 932 C CA . PHE A 1 121 ? 1.465 -19.056 -8.590 1.00 83.56 121 PHE A CA 1
ATOM 933 C C . PHE A 1 121 ? 1.623 -17.987 -7.509 1.00 83.56 121 PHE A C 1
ATOM 935 O O . PHE A 1 121 ? 1.736 -18.285 -6.324 1.00 83.56 121 PHE A O 1
ATOM 942 N N . GLY A 1 122 ? 1.571 -16.721 -7.920 1.00 84.00 122 GLY A N 1
ATOM 943 C CA . GLY A 1 122 ? 1.858 -15.594 -7.048 1.00 84.00 122 GLY A CA 1
ATOM 944 C C . GLY A 1 122 ? 0.863 -15.437 -5.901 1.00 84.00 122 GLY A C 1
ATOM 945 O O . GLY A 1 122 ? 1.307 -15.334 -4.768 1.00 84.00 122 GLY A O 1
ATOM 946 N N . ALA A 1 123 ? -0.444 -15.434 -6.159 1.00 90.25 123 ALA A N 1
ATOM 947 C CA . ALA A 1 123 ? -1.457 -15.295 -5.117 1.00 90.25 123 ALA A CA 1
ATOM 948 C C . ALA A 1 123 ? -1.903 -16.663 -4.593 1.00 90.25 123 ALA A C 1
ATOM 950 O O . ALA A 1 123 ? -1.717 -16.962 -3.419 1.00 90.25 123 ALA A O 1
ATOM 951 N N . TRP A 1 124 ? -2.444 -17.529 -5.451 1.00 92.94 124 TRP A N 1
ATOM 952 C CA . TRP A 1 124 ? -3.087 -18.766 -5.007 1.00 92.94 124 TRP A CA 1
ATOM 953 C C . TRP A 1 124 ? -2.154 -19.710 -4.245 1.00 92.94 124 TRP A C 1
ATOM 955 O O . TRP A 1 124 ? -2.497 -20.162 -3.150 1.00 92.94 124 TRP A O 1
ATOM 965 N N . THR A 1 125 ? -0.960 -19.968 -4.789 1.00 89.88 125 THR A N 1
ATOM 966 C CA . THR A 1 125 ? 0.017 -20.863 -4.148 1.00 89.88 125 THR A CA 1
ATOM 967 C C . THR A 1 125 ? 0.627 -20.208 -2.905 1.00 89.88 125 THR A C 1
ATOM 969 O O . THR A 1 125 ? 0.561 -20.781 -1.818 1.00 89.88 125 THR A O 1
ATOM 972 N N . ASN A 1 126 ? 1.154 -18.979 -3.009 1.00 90.31 126 ASN A N 1
ATOM 973 C CA . ASN A 1 126 ? 1.811 -18.329 -1.862 1.00 90.31 126 ASN A CA 1
ATOM 974 C C . ASN A 1 126 ? 0.852 -18.009 -0.707 1.00 90.31 126 ASN A C 1
ATOM 976 O O . ASN A 1 126 ? 1.251 -18.074 0.458 1.00 90.31 126 ASN A O 1
ATOM 980 N N . PHE A 1 127 ? -0.409 -17.677 -0.999 1.00 94.56 127 PHE A N 1
ATOM 981 C CA . PHE A 1 127 ? -1.421 -17.401 0.026 1.00 94.56 127 PHE A CA 1
ATOM 982 C C . PHE A 1 127 ? -2.120 -18.667 0.525 1.00 94.56 127 PHE A C 1
ATOM 984 O O . PHE A 1 127 ? -2.997 -18.571 1.382 1.00 94.56 127 PHE A O 1
ATOM 991 N N . ARG A 1 128 ? -1.690 -19.848 0.053 1.00 95.94 128 ARG A N 1
ATOM 992 C CA . ARG A 1 128 ? -2.172 -21.162 0.499 1.00 95.94 128 ARG A CA 1
ATOM 993 C C . ARG A 1 128 ? -3.691 -21.291 0.360 1.00 95.94 128 ARG A C 1
ATOM 995 O O . ARG A 1 128 ? -4.364 -21.767 1.268 1.00 95.94 128 ARG A O 1
ATOM 1002 N N . ILE A 1 129 ? -4.228 -20.841 -0.775 1.00 96.50 129 ILE A N 1
ATOM 1003 C CA . ILE A 1 129 ? -5.674 -20.885 -1.049 1.00 96.50 129 ILE A CA 1
ATOM 1004 C C . ILE A 1 129 ? -6.127 -22.323 -1.322 1.00 96.50 129 ILE A C 1
ATOM 1006 O O . ILE A 1 129 ? -7.210 -22.731 -0.898 1.00 96.50 129 ILE A O 1
ATOM 1010 N N . GLY A 1 130 ? -5.278 -23.103 -1.986 1.00 96.06 130 GLY A N 1
ATOM 1011 C CA . GLY A 1 130 ? -5.515 -24.501 -2.309 1.00 96.06 130 GLY A CA 1
ATOM 1012 C C . GLY A 1 130 ? -4.255 -25.182 -2.841 1.00 96.06 130 GLY A C 1
ATOM 1013 O O . GLY A 1 130 ? -3.280 -24.485 -3.141 1.00 96.06 130 GLY A O 1
ATOM 1014 N N . PRO A 1 131 ? -4.257 -26.520 -2.969 1.00 94.00 131 PRO A N 1
ATOM 1015 C CA . PRO A 1 131 ? -3.104 -27.275 -3.460 1.00 94.00 131 PRO A CA 1
ATOM 1016 C C . PRO A 1 131 ? -2.769 -26.968 -4.925 1.00 94.00 131 PRO A C 1
ATOM 1018 O O . PRO A 1 131 ? -1.600 -26.985 -5.297 1.00 94.00 131 PRO A O 1
ATOM 1021 N N . GLU A 1 132 ? -3.777 -26.649 -5.741 1.00 93.00 132 GLU A N 1
ATOM 1022 C CA . GLU A 1 132 ? -3.627 -26.350 -7.167 1.00 93.00 132 GLU A CA 1
ATOM 1023 C C . GLU A 1 132 ? -4.523 -25.167 -7.563 1.00 93.00 132 GLU A C 1
ATOM 1025 O O . GLU A 1 132 ? -5.601 -25.007 -6.976 1.00 93.00 132 GLU A O 1
ATOM 1030 N N . PRO A 1 133 ? -4.120 -24.321 -8.533 1.00 89.81 133 PRO A N 1
ATOM 1031 C CA . PRO A 1 133 ? -4.929 -23.192 -8.983 1.00 89.81 133 PRO A CA 1
ATOM 1032 C C . PRO A 1 133 ? -6.349 -23.607 -9.383 1.00 89.81 133 PRO A C 1
ATOM 1034 O O . PRO A 1 133 ? -6.534 -24.426 -10.278 1.00 89.81 133 PRO A O 1
ATOM 1037 N N . GLY A 1 134 ? -7.353 -23.000 -8.747 1.00 90.19 134 GLY A N 1
ATOM 1038 C CA . GLY A 1 134 ? -8.768 -23.303 -8.983 1.00 90.19 134 GLY A CA 1
ATOM 1039 C C . GLY A 1 134 ? -9.355 -24.397 -8.082 1.00 90.19 134 GLY A C 1
ATOM 1040 O O . GLY A 1 134 ? -10.573 -24.549 -8.050 1.00 90.19 134 GLY A O 1
ATOM 1041 N N . THR A 1 135 ? -8.541 -25.110 -7.299 1.00 95.88 135 THR A N 1
ATOM 1042 C CA . THR A 1 135 ? -9.001 -26.139 -6.350 1.00 95.88 135 THR A CA 1
ATOM 1043 C C . THR A 1 135 ? -8.728 -25.694 -4.917 1.00 95.88 135 THR A C 1
ATOM 1045 O O . THR A 1 135 ? -7.600 -25.845 -4.454 1.00 95.88 135 THR A O 1
ATOM 1048 N N . PRO A 1 136 ? -9.680 -25.051 -4.219 1.00 97.12 136 PRO A N 1
ATOM 1049 C CA . PRO A 1 136 ? -9.421 -24.520 -2.884 1.00 97.12 136 PRO A CA 1
ATOM 1050 C C . PRO A 1 136 ? -9.334 -25.633 -1.836 1.00 97.12 136 PRO A C 1
ATOM 1052 O O . PRO A 1 136 ? -9.938 -26.694 -1.997 1.00 97.12 136 PRO A O 1
ATOM 1055 N N . PHE A 1 137 ? -8.628 -25.381 -0.730 1.00 97.81 137 PHE A 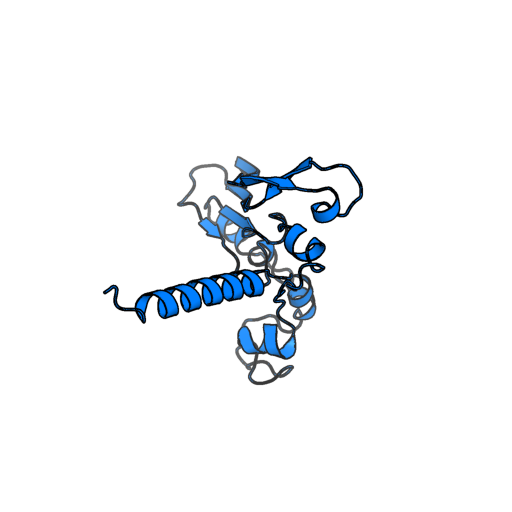N 1
ATOM 1056 C CA . PHE A 1 137 ? -8.754 -26.245 0.446 1.00 97.81 137 PHE A CA 1
ATOM 1057 C C . PHE A 1 137 ? -10.200 -26.228 0.953 1.00 97.81 137 PHE A C 1
ATOM 1059 O O . PHE A 1 137 ? -10.833 -25.172 0.990 1.00 97.81 137 PHE A O 1
ATOM 1066 N N . ALA A 1 138 ? -10.717 -27.388 1.364 1.00 96.62 138 ALA A N 1
ATOM 1067 C CA . ALA A 1 138 ? -12.115 -27.535 1.777 1.00 96.62 138 ALA A CA 1
ATOM 1068 C C . ALA A 1 138 ? -12.492 -26.641 2.975 1.00 96.62 138 ALA A C 1
ATOM 1070 O O . ALA A 1 138 ? -13.639 -26.224 3.105 1.00 96.62 138 ALA A O 1
ATOM 1071 N N . ASP A 1 139 ? -11.525 -26.332 3.835 1.00 96.81 139 ASP A N 1
ATOM 1072 C CA . ASP A 1 139 ? -11.665 -25.507 5.033 1.00 96.81 139 ASP A CA 1
ATOM 1073 C C . ASP A 1 139 ? -11.105 -24.086 4.863 1.00 96.81 139 ASP A C 1
ATOM 1075 O O . ASP A 1 139 ? -11.012 -23.337 5.844 1.00 96.81 139 ASP A O 1
ATOM 1079 N N . THR A 1 140 ? -10.757 -23.680 3.632 1.00 97.31 140 THR A N 1
ATOM 1080 C CA . THR A 1 140 ? -10.234 -22.335 3.391 1.00 97.31 140 THR A CA 1
ATOM 1081 C C . THR A 1 140 ? -11.204 -21.279 3.911 1.00 97.31 140 THR A C 1
ATOM 1083 O O . THR A 1 140 ? -12.420 -21.333 3.712 1.00 97.31 140 THR A O 1
ATOM 1086 N N . ARG A 1 141 ? -10.657 -20.287 4.613 1.00 97.44 141 ARG A N 1
ATOM 1087 C CA . ARG A 1 141 ? -11.422 -19.131 5.103 1.00 97.44 141 ARG A CA 1
ATOM 1088 C C . ARG A 1 141 ? -11.372 -17.956 4.134 1.00 97.44 141 ARG A C 1
ATOM 1090 O O . ARG A 1 141 ? -12.022 -16.942 4.381 1.00 97.44 141 ARG A O 1
ATOM 1097 N N . PHE A 1 142 ? -10.590 -18.080 3.065 1.00 97.31 142 PHE A N 1
ATOM 1098 C CA . PHE A 1 142 ? -10.508 -17.072 2.026 1.00 97.31 142 PHE A CA 1
ATOM 1099 C C . PHE A 1 142 ? -11.769 -17.115 1.141 1.00 97.31 142 PHE A C 1
ATOM 1101 O O . PHE A 1 142 ? -12.188 -18.203 0.742 1.00 97.31 142 PHE A O 1
ATOM 1108 N N . PRO A 1 143 ? -12.380 -15.964 0.805 1.00 97.19 143 PRO A N 1
ATOM 1109 C CA . PRO A 1 143 ? -13.545 -15.906 -0.075 1.00 97.19 143 PRO A CA 1
ATOM 1110 C C . PRO A 1 143 ? -13.131 -16.125 -1.538 1.00 97.19 143 PRO A C 1
ATOM 1112 O O . PRO A 1 143 ? -12.906 -15.179 -2.289 1.00 97.19 143 PRO A O 1
ATOM 1115 N N . VAL A 1 144 ? -13.012 -17.386 -1.953 1.00 96.75 144 VAL A N 1
ATOM 1116 C CA . VAL A 1 144 ? -12.496 -17.791 -3.278 1.00 96.75 144 VAL A CA 1
ATOM 1117 C C . VAL A 1 144 ? -13.252 -17.182 -4.462 1.00 96.75 144 VAL A C 1
ATOM 1119 O O . VAL A 1 144 ? -12.662 -16.947 -5.511 1.00 96.75 144 VAL A O 1
ATOM 1122 N N . GLN A 1 145 ? -14.532 -16.855 -4.288 1.00 96.38 145 GLN A N 1
ATOM 1123 C CA . GLN A 1 145 ? -15.347 -16.167 -5.289 1.00 96.38 145 GLN A CA 1
ATOM 1124 C C . GLN A 1 145 ? -14.884 -14.727 -5.575 1.00 96.38 145 GLN A C 1
ATOM 1126 O O . GLN A 1 145 ? -15.259 -14.158 -6.592 1.00 96.38 145 GLN A O 1
ATOM 1131 N N . ALA A 1 146 ? -14.079 -14.137 -4.687 1.00 97.19 146 ALA A N 1
ATOM 1132 C CA . ALA A 1 146 ? -13.579 -12.768 -4.783 1.00 97.19 146 ALA A CA 1
ATOM 1133 C C . ALA A 1 146 ? -12.087 -12.700 -5.174 1.00 97.19 146 ALA A C 1
ATOM 1135 O O . ALA A 1 146 ? -11.413 -11.704 -4.907 1.00 97.19 146 ALA A O 1
ATOM 1136 N N . MET A 1 147 ? -11.550 -13.753 -5.800 1.00 95.38 147 MET A N 1
ATOM 1137 C CA . MET A 1 147 ? -10.160 -13.787 -6.279 1.00 95.38 147 MET A CA 1
ATOM 1138 C C . MET A 1 147 ? -9.834 -12.656 -7.260 1.00 95.38 147 MET A C 1
ATOM 1140 O O . MET A 1 147 ? -8.762 -12.061 -7.165 1.00 95.38 147 MET A O 1
ATOM 1144 N N . ASP A 1 148 ? -10.763 -12.310 -8.150 1.00 96.31 148 ASP A N 1
ATOM 1145 C CA . ASP A 1 148 ? -10.566 -11.214 -9.105 1.00 96.31 148 ASP A CA 1
ATOM 1146 C C . ASP A 1 148 ? -10.455 -9.865 -8.384 1.00 96.31 148 ASP A C 1
ATOM 1148 O O . ASP A 1 148 ? -9.625 -9.025 -8.737 1.00 96.31 148 ASP A O 1
ATOM 1152 N N . GLU A 1 149 ? -11.228 -9.672 -7.313 1.00 97.88 149 GLU A N 1
ATOM 1153 C CA . GLU A 1 149 ? -11.135 -8.477 -6.473 1.00 97.88 149 GLU A CA 1
ATOM 1154 C C . GLU A 1 149 ? -9.832 -8.439 -5.671 1.00 97.88 149 GLU A C 1
ATOM 1156 O O . GLU A 1 149 ? -9.286 -7.358 -5.452 1.00 97.88 149 GLU A O 1
ATOM 1161 N N . LEU A 1 150 ? -9.289 -9.591 -5.262 1.00 96.19 150 LEU A N 1
ATOM 1162 C CA . LEU A 1 150 ? -7.941 -9.663 -4.693 1.00 96.19 150 LEU A CA 1
ATOM 1163 C C . LEU A 1 150 ? -6.884 -9.280 -5.741 1.00 96.19 150 LEU A C 1
ATOM 1165 O O . LEU A 1 150 ? -5.988 -8.496 -5.438 1.00 96.19 150 LEU A O 1
ATOM 1169 N N . SER A 1 151 ? -6.997 -9.777 -6.977 1.00 95.56 151 SER A N 1
ATOM 1170 C CA . SER A 1 151 ? -6.033 -9.482 -8.049 1.00 95.56 151 SER A CA 1
ATOM 1171 C C . SER A 1 151 ? -5.926 -7.985 -8.350 1.00 95.56 151 SER A C 1
ATOM 1173 O O . SER A 1 151 ? -4.822 -7.456 -8.523 1.00 95.56 151 SER A O 1
ATOM 1175 N N . LYS A 1 152 ? -7.059 -7.269 -8.332 1.00 96.44 152 LYS A N 1
ATOM 1176 C CA . LYS A 1 152 ? -7.114 -5.807 -8.521 1.00 96.44 152 LYS A CA 1
ATOM 1177 C C . LYS A 1 152 ? -6.355 -5.022 -7.446 1.00 96.44 152 LYS A C 1
ATOM 1179 O O . LYS A 1 152 ? -5.966 -3.885 -7.695 1.00 96.44 152 LYS A O 1
ATOM 1184 N N . GLN A 1 153 ? -6.140 -5.604 -6.266 1.00 95.69 153 GLN A N 1
ATOM 1185 C CA . GLN A 1 153 ? -5.412 -4.967 -5.161 1.00 95.69 153 GLN A CA 1
ATOM 1186 C C . GLN A 1 153 ? -3.892 -5.157 -5.275 1.00 95.69 153 GLN A C 1
ATOM 1188 O O . GLN A 1 153 ? -3.134 -4.447 -4.611 1.00 95.69 153 GLN A O 1
ATOM 1193 N N . SER A 1 154 ? -3.440 -6.092 -6.117 1.00 93.75 154 SER A N 1
ATOM 1194 C CA . SER A 1 154 ? -2.023 -6.384 -6.319 1.00 93.75 154 SER A CA 1
ATOM 1195 C C . SER A 1 154 ? -1.348 -5.337 -7.205 1.00 93.75 154 SER A C 1
ATOM 1197 O O . SER A 1 154 ? -1.680 -5.178 -8.385 1.00 93.75 154 SER A O 1
ATOM 1199 N N . VAL A 1 155 ? -0.324 -4.688 -6.658 1.00 94.06 155 VAL A N 1
ATOM 1200 C CA . VAL A 1 155 ? 0.474 -3.628 -7.284 1.00 94.06 155 VAL A CA 1
ATOM 1201 C C . VAL A 1 155 ? 1.936 -4.067 -7.484 1.00 94.06 155 VAL A C 1
ATOM 1203 O O . VAL A 1 155 ? 2.432 -4.904 -6.725 1.00 94.06 155 VAL A O 1
ATOM 1206 N N . PRO A 1 156 ? 2.655 -3.528 -8.488 1.00 90.69 156 PRO A N 1
ATOM 1207 C CA . PRO A 1 156 ? 4.085 -3.785 -8.655 1.00 90.69 156 PRO A CA 1
ATOM 1208 C C . PRO A 1 156 ? 4.930 -3.338 -7.454 1.00 90.69 156 PRO A C 1
ATOM 1210 O O . PRO A 1 156 ? 4.587 -2.400 -6.734 1.00 90.69 156 PRO A O 1
ATOM 1213 N N . ASP A 1 157 ? 6.056 -4.015 -7.265 1.00 84.50 157 ASP A N 1
ATOM 1214 C CA . ASP A 1 157 ? 6.930 -3.932 -6.102 1.00 84.50 157 ASP A CA 1
ATOM 1215 C C . ASP A 1 157 ? 8.405 -3.853 -6.541 1.00 84.50 157 ASP A C 1
ATOM 1217 O O . ASP A 1 157 ? 8.866 -4.666 -7.341 1.00 84.50 157 ASP A O 1
ATOM 1221 N N . LEU A 1 158 ? 9.154 -2.884 -6.005 1.00 79.75 158 LEU A N 1
ATOM 1222 C CA . LEU A 1 158 ? 10.585 -2.690 -6.279 1.00 79.75 158 LEU A CA 1
ATOM 1223 C C . LEU A 1 158 ? 11.527 -3.523 -5.395 1.00 79.75 158 LEU A C 1
ATOM 1225 O O . LEU A 1 158 ? 12.742 -3.404 -5.540 1.00 79.75 158 LEU A O 1
ATOM 1229 N N . LEU A 1 159 ? 11.012 -4.402 -4.531 1.00 71.31 159 LEU A N 1
ATOM 1230 C CA . LEU A 1 159 ? 11.819 -5.340 -3.739 1.00 71.31 159 LEU A CA 1
ATOM 1231 C C . LEU A 1 159 ? 12.769 -6.180 -4.610 1.00 71.31 159 LEU A C 1
ATOM 1233 O O . LEU A 1 159 ? 13.847 -6.558 -4.160 1.00 71.31 159 LEU A O 1
ATOM 1237 N N . GLY A 1 160 ? 12.398 -6.481 -5.859 1.00 62.28 160 GLY A N 1
ATOM 1238 C CA . GLY A 1 160 ? 13.282 -7.178 -6.800 1.00 62.28 160 GLY A CA 1
ATOM 1239 C C . GLY A 1 160 ? 14.543 -6.378 -7.146 1.00 62.28 160 GLY A C 1
ATOM 1240 O O . GLY A 1 160 ? 15.617 -6.959 -7.298 1.00 62.28 160 GLY A O 1
ATOM 1241 N N . THR A 1 161 ? 14.428 -5.052 -7.224 1.00 63.72 161 THR A N 1
ATOM 1242 C CA . THR A 1 161 ? 15.540 -4.129 -7.482 1.00 63.72 161 THR A CA 1
ATOM 1243 C C . THR A 1 161 ? 16.418 -3.952 -6.243 1.00 63.72 161 THR A C 1
ATOM 1245 O O . THR A 1 161 ? 17.639 -4.036 -6.360 1.00 63.72 161 THR A O 1
ATOM 1248 N N . SER A 1 162 ? 15.826 -3.772 -5.054 1.00 61.22 162 SER A N 1
ATOM 1249 C CA . SER A 1 162 ? 16.603 -3.575 -3.818 1.00 61.22 162 SER A CA 1
ATOM 1250 C C . SER A 1 162 ? 17.425 -4.812 -3.447 1.00 61.22 162 SER A C 1
ATOM 1252 O O . SER A 1 162 ? 18.606 -4.693 -3.131 1.00 61.22 162 SER A O 1
ATOM 1254 N N . ARG A 1 163 ? 16.853 -6.017 -3.582 1.00 57.97 163 ARG A N 1
ATOM 1255 C CA . ARG A 1 163 ? 17.572 -7.276 -3.312 1.00 57.97 163 ARG A CA 1
ATOM 1256 C C . ARG A 1 163 ? 18.737 -7.502 -4.273 1.00 57.97 163 ARG A C 1
ATOM 1258 O O . ARG A 1 163 ? 19.776 -7.999 -3.853 1.00 57.97 163 ARG A O 1
ATOM 1265 N N . ALA A 1 164 ? 18.585 -7.127 -5.544 1.00 55.94 164 ALA A N 1
ATOM 1266 C CA . ALA A 1 164 ? 19.671 -7.219 -6.516 1.00 55.94 164 ALA A CA 1
ATOM 1267 C C . ALA A 1 164 ? 20.823 -6.255 -6.174 1.00 55.94 164 ALA A C 1
ATOM 1269 O O . ALA A 1 164 ? 21.987 -6.628 -6.285 1.00 55.94 164 ALA A O 1
ATOM 1270 N N . GLN A 1 165 ? 20.513 -5.036 -5.718 1.00 57.31 165 GLN A N 1
ATOM 1271 C CA . GLN A 1 165 ? 21.519 -4.059 -5.283 1.00 57.31 165 GLN A CA 1
ATOM 1272 C C . GLN A 1 165 ? 22.262 -4.512 -4.018 1.00 57.31 165 GLN A C 1
ATOM 1274 O O . GLN A 1 165 ? 23.486 -4.407 -3.965 1.00 57.31 165 GLN A O 1
ATOM 1279 N N . GLU A 1 166 ? 21.550 -5.068 -3.034 1.00 54.28 166 GLU A N 1
ATOM 1280 C CA . GLU A 1 166 ? 22.155 -5.632 -1.819 1.00 54.28 166 GLU A CA 1
ATOM 1281 C C . GLU A 1 166 ? 23.082 -6.813 -2.128 1.00 54.28 166 GLU A C 1
ATOM 1283 O O . GLU A 1 166 ? 24.187 -6.866 -1.592 1.00 54.28 166 GLU A O 1
ATOM 1288 N N . GLN A 1 167 ? 22.671 -7.728 -3.013 1.00 51.09 167 GLN A N 1
ATOM 1289 C CA . GLN A 1 167 ? 23.480 -8.885 -3.422 1.00 51.09 167 GLN A CA 1
ATOM 1290 C C . GLN A 1 167 ? 24.767 -8.481 -4.151 1.00 51.09 167 GLN A C 1
ATOM 1292 O O . GLN A 1 167 ? 25.813 -9.080 -3.914 1.00 51.09 167 GLN A O 1
ATOM 1297 N N . VAL A 1 168 ? 24.716 -7.449 -5.001 1.00 58.62 168 VAL A N 1
ATOM 1298 C CA . VAL A 1 168 ? 25.921 -6.881 -5.631 1.00 58.62 168 VAL A CA 1
ATOM 1299 C C . VAL A 1 168 ? 26.849 -6.290 -4.567 1.00 58.62 168 VAL A C 1
ATOM 1301 O O . VAL A 1 168 ? 28.031 -6.619 -4.542 1.00 58.62 168 VAL A O 1
ATOM 1304 N N . ALA A 1 169 ? 26.313 -5.504 -3.627 1.00 52.88 169 ALA A N 1
ATOM 1305 C CA . ALA A 1 169 ? 27.108 -4.916 -2.550 1.00 52.88 169 ALA A CA 1
ATOM 1306 C C . ALA A 1 169 ? 27.742 -5.972 -1.622 1.00 52.88 169 ALA A C 1
ATOM 1308 O O . ALA A 1 169 ? 28.859 -5.780 -1.151 1.00 52.88 169 ALA A O 1
ATOM 1309 N N . THR A 1 170 ? 27.067 -7.100 -1.368 1.00 56.44 170 THR A N 1
ATOM 1310 C CA . THR A 1 170 ? 27.644 -8.198 -0.569 1.00 56.44 170 THR A CA 1
ATOM 1311 C C . THR A 1 170 ? 28.700 -8.988 -1.338 1.00 56.44 170 THR A C 1
ATOM 1313 O O . THR A 1 170 ? 29.723 -9.341 -0.755 1.00 56.44 170 THR A O 1
ATOM 1316 N N . GLY A 1 171 ? 28.504 -9.217 -2.640 1.00 53.53 171 GLY A N 1
ATOM 1317 C CA . GLY A 1 171 ? 29.504 -9.866 -3.494 1.00 53.53 171 GLY A CA 1
ATOM 1318 C C . GLY A 1 171 ? 30.810 -9.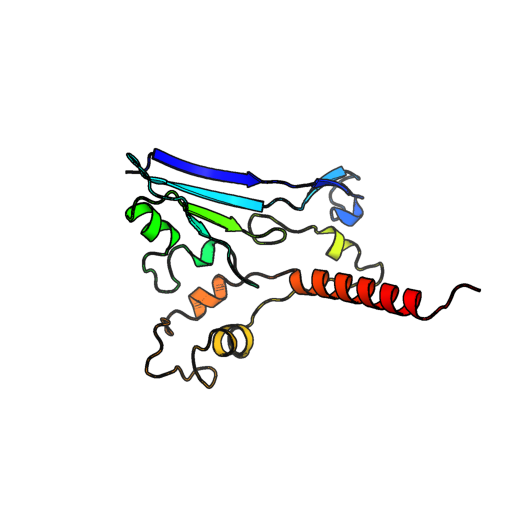071 -3.599 1.00 53.53 171 GLY A C 1
ATOM 1319 O O . GLY A 1 171 ? 31.892 -9.657 -3.543 1.00 53.53 171 GLY A O 1
ATOM 1320 N N . ASP A 1 172 ? 30.720 -7.741 -3.662 1.00 49.00 172 ASP A N 1
ATOM 1321 C CA . ASP A 1 172 ? 31.890 -6.854 -3.662 1.00 49.00 172 ASP A CA 1
ATOM 1322 C C . ASP A 1 172 ? 32.634 -6.877 -2.311 1.00 49.00 172 ASP A C 1
ATOM 1324 O O . ASP A 1 172 ? 33.866 -6.829 -2.275 1.00 49.00 172 ASP A O 1
ATOM 1328 N N . LEU A 1 173 ? 31.913 -7.013 -1.189 1.00 47.38 173 LEU A N 1
ATOM 1329 C CA . LEU A 1 173 ? 32.512 -7.130 0.147 1.00 47.38 173 LEU A CA 1
ATOM 1330 C C . LEU A 1 173 ? 33.231 -8.472 0.362 1.00 47.38 173 LEU A C 1
ATOM 1332 O O . LEU A 1 173 ? 34.301 -8.487 0.973 1.00 47.38 173 LEU A O 1
ATOM 1336 N N . GLU A 1 174 ? 32.699 -9.583 -0.156 1.00 50.44 174 GLU A N 1
ATOM 1337 C CA . GLU A 1 174 ? 33.381 -10.885 -0.085 1.00 50.44 174 GLU A CA 1
ATOM 1338 C C . GLU A 1 174 ? 34.643 -10.925 -0.960 1.00 50.44 174 GLU A C 1
ATOM 1340 O O . GLU A 1 174 ? 35.663 -11.471 -0.535 1.00 50.44 174 GLU A O 1
ATOM 1345 N N . GLN A 1 175 ? 34.638 -10.277 -2.133 1.00 52.19 175 GLN A N 1
ATOM 1346 C CA . GLN A 1 175 ? 35.848 -10.128 -2.955 1.00 52.19 175 GLN A CA 1
ATOM 1347 C C . GLN A 1 175 ? 36.916 -9.259 -2.273 1.00 52.19 175 GLN A C 1
ATOM 1349 O O . GLN A 1 175 ? 38.108 -9.553 -2.375 1.00 52.19 175 GLN A O 1
ATOM 1354 N N . PHE A 1 176 ? 36.511 -8.237 -1.513 1.00 46.72 176 PHE A N 1
ATOM 1355 C CA . PHE A 1 176 ? 37.438 -7.392 -0.752 1.00 46.72 176 PHE A CA 1
ATOM 1356 C C . PHE A 1 176 ? 38.095 -8.118 0.436 1.00 46.72 176 PHE A C 1
ATOM 1358 O O . PHE A 1 176 ? 39.194 -7.752 0.852 1.00 46.72 176 PHE A O 1
ATOM 1365 N N . GLN A 1 177 ? 37.451 -9.154 0.985 1.00 53.28 177 GLN A N 1
ATOM 1366 C CA . GLN A 1 177 ? 37.978 -9.946 2.104 1.00 53.28 177 GLN A CA 1
ATOM 1367 C C . GLN A 1 177 ? 38.926 -11.078 1.673 1.00 53.28 177 GLN A C 1
ATOM 1369 O O . GLN A 1 177 ? 39.656 -11.603 2.514 1.00 53.28 177 GLN A O 1
ATOM 1374 N N . GLN A 1 178 ? 38.976 -11.430 0.382 1.00 50.91 178 GLN A N 1
ATOM 1375 C CA . GLN A 1 178 ? 39.873 -12.473 -0.142 1.00 50.91 178 GLN A CA 1
ATOM 1376 C C . GLN A 1 178 ? 41.271 -11.972 -0.548 1.00 50.91 178 GLN A C 1
ATOM 1378 O O . GLN A 1 178 ? 42.132 -12.785 -0.882 1.00 50.91 178 GLN A O 1
ATOM 1383 N N . HIS A 1 179 ? 41.543 -10.666 -0.461 1.00 47.72 179 HIS A N 1
ATOM 1384 C CA . HIS A 1 179 ? 42.895 -10.124 -0.608 1.00 47.72 179 HIS A CA 1
ATOM 1385 C C . HIS A 1 179 ? 43.515 -9.817 0.766 1.00 47.72 179 HIS A C 1
ATOM 1387 O O . HIS A 1 179 ? 43.199 -8.782 1.362 1.00 47.72 179 HIS A O 1
ATOM 1393 N N . PRO A 1 180 ? 44.424 -10.665 1.293 1.00 39.31 180 PRO A N 1
ATOM 1394 C CA . PRO A 1 180 ? 45.220 -10.281 2.446 1.00 39.31 180 PRO A CA 1
ATOM 1395 C C . PRO A 1 180 ? 46.117 -9.112 2.029 1.00 39.31 180 PRO A C 1
ATOM 1397 O O . PRO A 1 180 ? 46.866 -9.200 1.055 1.00 39.31 180 PRO A O 1
ATOM 1400 N N . ARG A 1 181 ? 45.998 -7.993 2.748 1.00 48.56 181 ARG A N 1
ATOM 1401 C CA . ARG A 1 181 ? 46.950 -6.885 2.651 1.00 48.56 181 ARG A CA 1
ATOM 1402 C C . ARG A 1 181 ? 48.341 -7.429 2.988 1.00 48.56 181 ARG A C 1
ATOM 1404 O O . ARG A 1 181 ? 48.505 -8.024 4.053 1.00 48.56 181 ARG A O 1
ATOM 1411 N N . PHE A 1 182 ? 49.280 -7.257 2.058 1.00 45.19 182 PHE A N 1
ATOM 1412 C CA . PHE A 1 182 ? 50.713 -7.360 2.332 1.00 45.19 182 PHE A CA 1
ATOM 1413 C C . PHE A 1 182 ? 51.130 -6.332 3.387 1.00 45.19 182 PHE A C 1
ATOM 1415 O O . PHE A 1 182 ? 50.526 -5.230 3.398 1.00 45.19 182 PHE A O 1
#

pLDDT: mean 87.83, std 15.28, range [39.31, 98.81]